Protein AF-Q5C1X6-F1 (afdb_monomer_lite)

Foldseek 3Di:
DFQVVQQVCQQVVCVVPDPDDGFLKGFADDQDPVVVVVCLVPDPDQKAFGQKKWAWPDDPDPTFIDIAGPSRDDPNDDPQDPPQNRPVVVVQDPDRMWTWMWGCDDPVRDIDIHTHHSRDDDHTDMDGDDDDDD

Organism: Schistosoma japonicum (NCBI:txid6182)

Structure (mmCIF, N/CA/C/O backbone):
data_AF-Q5C1X6-F1
#
_entry.id   AF-Q5C1X6-F1
#
loop_
_atom_site.group_PDB
_atom_site.id
_atom_site.type_symbol
_atom_site.label_atom_id
_atom_site.label_alt_id
_atom_site.label_comp_id
_atom_site.label_asym_id
_atom_site.label_entity_id
_atom_site.label_seq_id
_atom_site.pdbx_PDB_ins_code
_atom_site.Cartn_x
_atom_site.Cartn_y
_atom_site.Cartn_z
_atom_site.occupancy
_atom_site.B_iso_or_equiv
_atom_site.auth_seq_id
_atom_site.auth_comp_id
_atom_site.auth_asym_id
_atom_site.auth_atom_id
_atom_site.pdbx_PDB_model_num
ATOM 1 N N . MET A 1 1 ? 9.675 6.875 8.744 1.00 95.75 1 MET A N 1
ATOM 2 C CA . MET A 1 1 ? 10.053 5.465 8.969 1.00 95.75 1 MET A CA 1
ATOM 3 C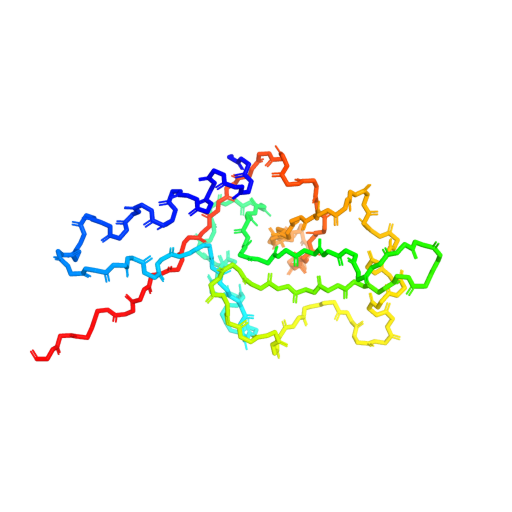 C . MET A 1 1 ? 10.077 4.755 7.625 1.00 95.75 1 MET A C 1
ATOM 5 O O . MET A 1 1 ? 9.207 5.056 6.805 1.00 95.75 1 MET A O 1
ATOM 9 N N . ASN A 1 2 ? 11.069 3.896 7.369 1.00 98.38 2 ASN A N 1
ATOM 10 C CA . ASN A 1 2 ? 11.045 3.055 6.168 1.00 98.38 2 ASN A CA 1
ATOM 11 C C . ASN A 1 2 ? 9.878 2.056 6.244 1.00 98.38 2 ASN A C 1
ATOM 13 O O . ASN A 1 2 ? 9.286 1.870 7.310 1.00 98.38 2 ASN A O 1
ATOM 17 N N . TRP A 1 3 ? 9.511 1.457 5.112 1.00 98.50 3 TRP A N 1
ATOM 18 C CA . TRP A 1 3 ? 8.315 0.616 5.040 1.00 98.50 3 TRP A CA 1
ATOM 19 C C . TRP A 1 3 ? 8.407 -0.610 5.964 1.00 98.50 3 TRP A C 1
ATOM 21 O O . TRP A 1 3 ? 7.436 -0.937 6.640 1.00 98.50 3 TRP A O 1
ATOM 31 N N . SER A 1 4 ? 9.575 -1.264 6.032 1.00 98.06 4 SER A N 1
ATOM 32 C CA . SER A 1 4 ? 9.759 -2.487 6.829 1.00 98.06 4 SER A CA 1
ATOM 33 C C . SER A 1 4 ? 9.653 -2.209 8.324 1.00 98.06 4 SER A C 1
ATOM 35 O O . SER A 1 4 ? 8.985 -2.944 9.045 1.00 98.06 4 SER A O 1
ATOM 37 N N . ASP A 1 5 ? 10.268 -1.121 8.784 1.00 98.00 5 ASP A N 1
ATOM 38 C CA . ASP A 1 5 ? 10.190 -0.697 10.179 1.00 98.00 5 ASP A CA 1
ATOM 39 C C . ASP A 1 5 ? 8.760 -0.271 10.543 1.00 98.00 5 ASP A C 1
ATOM 41 O O . ASP A 1 5 ? 8.278 -0.591 11.627 1.00 98.00 5 ASP A O 1
ATOM 45 N N . ALA A 1 6 ? 8.048 0.400 9.630 1.00 97.56 6 ALA A N 1
ATOM 46 C CA . ALA A 1 6 ? 6.652 0.791 9.834 1.00 97.56 6 ALA A CA 1
ATOM 47 C C . ALA A 1 6 ? 5.727 -0.428 9.985 1.00 97.56 6 ALA A C 1
ATOM 49 O O . ALA A 1 6 ? 4.879 -0.460 10.877 1.00 97.56 6 ALA A O 1
ATOM 50 N N . GLU A 1 7 ? 5.923 -1.448 9.151 1.00 96.62 7 GLU A N 1
ATOM 51 C CA . GLU A 1 7 ? 5.225 -2.729 9.256 1.00 96.62 7 GLU A CA 1
ATOM 52 C C . GLU A 1 7 ? 5.530 -3.431 10.586 1.00 96.62 7 GLU A C 1
ATOM 54 O O . GLU A 1 7 ? 4.597 -3.860 11.265 1.00 96.62 7 GLU A O 1
ATOM 59 N N . HIS A 1 8 ? 6.795 -3.476 11.016 1.00 94.00 8 HIS A N 1
ATOM 60 C CA . HIS A 1 8 ? 7.158 -4.040 12.320 1.00 94.00 8 HIS A CA 1
ATOM 61 C C . HIS A 1 8 ? 6.487 -3.308 13.483 1.00 94.00 8 HIS A C 1
ATOM 63 O O . HIS A 1 8 ? 5.954 -3.955 14.382 1.00 94.00 8 HIS A O 1
ATOM 69 N N . VAL A 1 9 ? 6.411 -1.974 13.441 1.00 93.50 9 VAL A N 1
ATOM 70 C CA . VAL A 1 9 ? 5.673 -1.212 14.460 1.00 93.50 9 VAL A CA 1
ATOM 71 C C . VAL A 1 9 ? 4.198 -1.615 14.496 1.00 93.50 9 VAL A C 1
ATOM 73 O O . VAL A 1 9 ? 3.634 -1.782 15.583 1.00 93.50 9 VAL A O 1
ATOM 76 N N . CYS A 1 10 ? 3.557 -1.800 13.340 1.00 93.50 10 CYS A N 1
ATOM 77 C CA . CYS A 1 10 ? 2.168 -2.251 13.298 1.00 93.50 10 CYS A CA 1
ATOM 78 C C . CYS A 1 10 ? 2.004 -3.665 13.867 1.00 93.50 10 CYS A C 1
ATOM 80 O O . CYS A 1 10 ? 1.090 -3.881 14.667 1.00 93.50 10 CYS A O 1
ATOM 82 N N . GLN A 1 11 ? 2.900 -4.591 13.525 1.00 90.62 11 GLN A N 1
ATOM 83 C CA . GLN A 1 11 ? 2.895 -5.970 14.026 1.00 90.62 11 GLN A CA 1
ATOM 84 C C . GLN A 1 11 ? 3.108 -6.035 15.543 1.00 90.62 11 GLN A C 1
ATOM 86 O O . GLN A 1 11 ? 2.429 -6.799 16.235 1.00 90.62 11 GLN A O 1
ATOM 91 N N . ASP A 1 12 ? 3.974 -5.181 16.088 1.00 86.25 12 ASP A N 1
ATOM 92 C CA . ASP A 1 12 ? 4.267 -5.137 17.521 1.00 86.25 12 ASP A CA 1
ATOM 93 C C . ASP A 1 12 ? 3.156 -4.465 18.342 1.00 86.25 12 ASP A C 1
ATOM 95 O O . ASP A 1 12 ? 2.943 -4.808 19.508 1.00 86.25 12 ASP A O 1
ATOM 99 N N . SER A 1 13 ? 2.398 -3.541 17.743 1.00 73.25 13 SER A N 1
ATOM 100 C CA . SER A 1 13 ? 1.386 -2.743 18.452 1.00 73.25 13 SER A CA 1
ATOM 101 C C . SER A 1 13 ? 0.259 -3.584 19.066 1.00 73.25 13 SER A C 1
ATOM 103 O O . SER A 1 13 ? -0.268 -3.232 20.125 1.00 73.25 13 SER A O 1
ATOM 105 N N . ALA A 1 14 ? -0.085 -4.731 18.473 1.00 62.00 14 ALA A N 1
ATOM 106 C CA . ALA A 1 14 ? -1.154 -5.588 18.994 1.00 62.00 14 ALA A CA 1
ATOM 107 C C . ALA A 1 14 ? -0.734 -6.475 20.188 1.00 62.00 14 ALA A C 1
ATOM 109 O O . ALA A 1 14 ? -1.608 -6.971 20.904 1.00 62.00 14 ALA A O 1
ATOM 110 N N . ASN A 1 15 ? 0.565 -6.564 20.506 1.00 57.56 15 ASN A N 1
ATOM 111 C CA . ASN A 1 15 ? 1.056 -7.257 21.707 1.00 57.56 15 ASN A CA 1
ATOM 112 C C . ASN A 1 15 ? 0.680 -6.534 23.016 1.00 57.56 15 ASN A C 1
ATOM 114 O O . ASN A 1 15 ? 0.739 -7.128 24.091 1.00 57.56 15 ASN A O 1
ATOM 118 N N . SER A 1 16 ? 0.275 -5.261 22.938 1.00 57.38 16 SER A N 1
ATOM 119 C CA . SER A 1 16 ? -0.138 -4.459 24.099 1.00 57.38 16 SER A CA 1
ATOM 120 C C . SER A 1 16 ? -1.621 -4.604 24.476 1.00 57.38 16 SER A C 1
ATOM 122 O O . SER A 1 16 ? -2.006 -4.202 25.573 1.00 57.38 16 SER A O 1
ATOM 124 N N . ILE A 1 17 ? -2.455 -5.183 23.598 1.00 58.06 17 ILE A N 1
ATOM 125 C CA . ILE A 1 17 ? -3.923 -5.194 23.751 1.00 58.06 17 ILE A CA 1
ATOM 126 C C . ILE A 1 17 ? -4.481 -6.614 23.936 1.00 58.06 17 ILE A C 1
ATOM 128 O O . ILE A 1 17 ? -5.482 -6.783 24.632 1.00 58.06 17 ILE A O 1
ATOM 132 N N . ILE A 1 18 ? -3.855 -7.647 23.357 1.00 57.41 18 ILE A N 1
ATOM 133 C CA . ILE A 1 18 ? -4.402 -9.013 23.361 1.00 57.41 18 ILE A CA 1
ATOM 134 C C . ILE A 1 18 ? -3.313 -10.001 23.790 1.00 57.41 18 ILE A C 1
ATOM 136 O O . ILE A 1 18 ? -2.358 -10.247 23.065 1.00 57.41 18 ILE A O 1
ATOM 140 N N . SER A 1 19 ? -3.467 -10.621 24.963 1.00 56.03 19 SER A N 1
ATOM 141 C CA . SER A 1 19 ? -2.572 -11.670 25.484 1.00 56.03 19 SER A CA 1
ATOM 142 C C . SER A 1 19 ? -2.743 -13.036 24.795 1.00 56.03 19 SER A C 1
ATOM 144 O O . SER A 1 19 ? -2.329 -14.063 25.331 1.00 56.03 19 SER A O 1
ATOM 146 N N . GLN A 1 20 ? -3.366 -13.069 23.614 1.00 51.69 20 GLN A N 1
ATOM 147 C CA . GLN A 1 20 ? -3.621 -14.278 22.838 1.00 51.69 20 GLN A CA 1
ATOM 148 C C . GLN A 1 20 ? -3.081 -14.091 21.417 1.00 51.69 20 GLN A C 1
ATOM 150 O O . GLN A 1 20 ? -3.642 -13.347 20.623 1.00 51.69 20 GLN A O 1
ATOM 155 N N . SER A 1 21 ? -1.954 -14.766 21.182 1.00 48.53 21 SER A N 1
ATOM 156 C CA . SER A 1 21 ? -1.418 -15.319 19.934 1.00 48.53 21 SER A CA 1
ATOM 157 C C . SER A 1 21 ? -1.651 -14.548 18.627 1.00 48.53 21 SER A C 1
ATOM 159 O O . SER A 1 21 ? -2.761 -14.498 18.107 1.00 48.53 21 SER A O 1
ATOM 161 N N . SER A 1 22 ? -0.536 -14.096 18.036 1.00 51.03 22 SER A N 1
ATOM 162 C CA . SER A 1 22 ? -0.401 -13.477 16.705 1.00 51.03 22 SER A CA 1
ATOM 163 C C . SER A 1 22 ? -1.233 -12.210 16.515 1.00 51.03 22 SER A C 1
ATOM 165 O O . SER A 1 22 ? -2.384 -12.234 16.087 1.00 51.03 22 SER A O 1
ATOM 167 N N . SER A 1 23 ? -0.611 -11.074 16.809 1.00 56.41 23 SER A N 1
ATOM 168 C CA . SER A 1 23 ? -1.048 -9.765 16.357 1.00 56.41 23 SER A CA 1
ATOM 169 C C . SER A 1 23 ? -1.191 -9.737 14.827 1.00 56.41 23 SER A C 1
ATOM 171 O O . SER A 1 23 ? -0.229 -9.486 14.115 1.00 56.41 23 SER A O 1
ATOM 173 N N . ASN A 1 24 ? -2.404 -9.933 14.301 1.00 76.19 24 ASN A N 1
ATOM 174 C CA . ASN A 1 24 ? -2.723 -9.724 12.874 1.00 76.19 24 ASN A CA 1
ATOM 175 C C . ASN A 1 24 ? -2.824 -8.221 12.529 1.00 76.19 24 ASN A C 1
ATOM 177 O O . ASN A 1 24 ? -3.708 -7.800 11.783 1.00 76.19 24 ASN A O 1
ATOM 181 N N . SER A 1 25 ? -1.997 -7.393 13.170 1.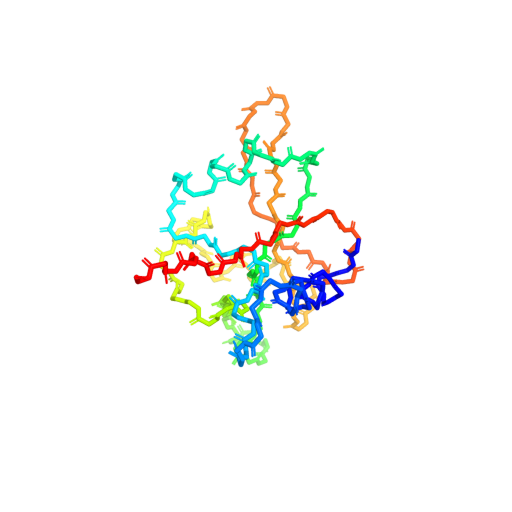00 90.00 25 SER A N 1
ATOM 182 C CA . SER A 1 25 ? -1.924 -5.960 12.915 1.00 90.00 25 SER A CA 1
ATOM 183 C C . SER A 1 25 ? -0.825 -5.714 11.898 1.00 90.00 25 SER A C 1
ATOM 185 O O . SER A 1 25 ? 0.298 -6.176 12.064 1.00 90.00 25 SER A O 1
ATOM 187 N N . HIS A 1 26 ? -1.163 -4.986 10.850 1.00 95.31 26 HIS A N 1
ATOM 188 C CA . HIS A 1 26 ? -0.303 -4.750 9.698 1.00 95.31 26 HIS A CA 1
ATOM 189 C C . HIS A 1 26 ? -0.430 -3.288 9.283 1.00 95.31 26 HIS A C 1
ATOM 191 O O . HIS A 1 26 ? -1.313 -2.570 9.763 1.00 95.31 26 HIS A O 1
ATOM 197 N N . LEU A 1 27 ? 0.426 -2.818 8.382 1.00 97.62 27 LEU A N 1
ATOM 198 C CA . LEU A 1 27 ? 0.104 -1.612 7.627 1.00 97.62 27 LEU A CA 1
ATOM 199 C C . LEU A 1 27 ? -1.251 -1.779 6.927 1.00 97.62 27 LEU A C 1
ATOM 201 O O . LEU A 1 27 ? -1.599 -2.871 6.481 1.00 97.62 27 LEU A O 1
ATOM 205 N N . ALA A 1 28 ? -2.013 -0.690 6.834 1.00 97.56 28 ALA A N 1
ATOM 206 C CA . ALA A 1 28 ? -3.379 -0.741 6.327 1.00 97.56 28 ALA A CA 1
ATOM 207 C C . ALA A 1 28 ? -3.453 -1.326 4.909 1.00 97.56 28 ALA A C 1
ATOM 209 O O . ALA A 1 28 ? -2.718 -0.890 4.012 1.00 97.56 28 ALA A O 1
ATOM 210 N N . SER A 1 29 ? -4.359 -2.282 4.719 1.00 97.25 29 SER A N 1
ATOM 211 C CA . SER A 1 29 ? -4.788 -2.751 3.407 1.00 97.25 29 SER A CA 1
ATOM 212 C C . SER A 1 29 ? -5.945 -1.887 2.892 1.00 97.25 29 SER A C 1
ATOM 214 O O . SER A 1 29 ? -6.519 -1.082 3.625 1.00 97.25 29 SER A O 1
ATOM 216 N N . VAL A 1 30 ? -6.216 -1.937 1.585 1.00 97.00 30 VAL A N 1
ATOM 217 C CA . VAL A 1 30 ? -7.290 -1.148 0.965 1.00 97.00 30 VAL A CA 1
ATOM 218 C C . VAL A 1 30 ? -8.062 -2.012 -0.020 1.00 97.00 30 VAL A C 1
ATOM 220 O O . VAL A 1 30 ? -7.525 -2.446 -1.037 1.00 97.00 30 VAL A O 1
ATOM 223 N N . HIS A 1 31 ? -9.350 -2.186 0.252 1.00 96.00 31 HIS A N 1
ATOM 224 C CA . HIS A 1 31 ? -10.281 -3.043 -0.483 1.00 96.00 31 HIS A CA 1
ATOM 225 C C . HIS A 1 31 ? -11.486 -2.285 -1.045 1.00 96.00 31 HIS A C 1
ATOM 227 O O . HIS A 1 31 ? -12.363 -2.875 -1.678 1.00 96.00 31 HIS A O 1
ATOM 233 N N . SER A 1 32 ? -11.563 -0.972 -0.817 1.00 95.81 32 SER A N 1
ATOM 234 C CA . SER A 1 32 ? -12.623 -0.119 -1.350 1.00 95.81 32 SER A CA 1
ATOM 235 C C . SER A 1 32 ? -12.194 1.345 -1.436 1.00 95.81 32 SER A C 1
ATOM 237 O O . SER A 1 32 ? -11.265 1.788 -0.758 1.00 95.81 32 SER A O 1
ATOM 239 N N . SER A 1 33 ? -12.912 2.136 -2.236 1.00 93.94 33 SER A N 1
ATOM 240 C CA . SER A 1 33 ? -12.685 3.583 -2.293 1.00 93.94 33 SER A CA 1
ATOM 241 C C . SER A 1 33 ? -13.067 4.279 -0.985 1.00 93.94 33 SER A C 1
ATOM 243 O O . SER A 1 33 ? -12.454 5.281 -0.628 1.00 93.94 33 SER A O 1
ATOM 245 N N . GLN A 1 34 ? -14.045 3.744 -0.248 1.00 95.75 34 GLN A N 1
ATOM 246 C CA . GLN A 1 34 ? -14.467 4.258 1.055 1.00 95.75 34 GLN A CA 1
ATOM 247 C C . GLN A 1 34 ? -13.370 4.083 2.106 1.00 95.75 34 GLN A C 1
ATOM 249 O O . GLN A 1 34 ? -13.110 5.004 2.875 1.00 95.75 34 GLN A O 1
ATOM 254 N N . GLU A 1 35 ? -12.707 2.929 2.111 1.00 96.12 35 GLU A N 1
ATOM 255 C CA . GLU A 1 35 ? -11.563 2.663 2.982 1.00 96.12 35 GLU A CA 1
ATOM 256 C C . GLU A 1 35 ? -10.384 3.575 2.649 1.00 96.12 35 GLU A C 1
ATOM 258 O O . GLU A 1 35 ? -9.846 4.229 3.540 1.00 96.12 35 GLU A O 1
ATOM 263 N N . LEU A 1 36 ? -10.050 3.724 1.362 1.00 95.44 36 LEU A N 1
ATOM 264 C CA . LEU A 1 36 ? -9.011 4.662 0.939 1.00 95.44 36 LEU A CA 1
ATOM 265 C C . LEU A 1 36 ? -9.316 6.093 1.400 1.00 95.44 36 LEU A C 1
ATOM 267 O O . LEU A 1 36 ? -8.448 6.770 1.949 1.00 95.44 36 LEU A O 1
ATOM 271 N N . GLN A 1 37 ? -10.556 6.547 1.205 1.00 94.44 37 GLN A N 1
ATOM 272 C CA . GLN A 1 37 ? -10.976 7.880 1.625 1.00 94.44 37 GLN A CA 1
ATOM 273 C C . GLN A 1 37 ? -10.922 8.039 3.147 1.00 94.44 37 GLN A C 1
ATOM 275 O O . GLN A 1 37 ? -10.535 9.099 3.635 1.00 94.44 37 GLN A O 1
ATOM 280 N N . PHE A 1 38 ? -11.284 7.001 3.903 1.00 95.56 38 PHE A N 1
ATOM 281 C CA . PHE A 1 38 ? -11.150 6.998 5.355 1.00 95.56 38 PHE A CA 1
ATOM 282 C C . PHE A 1 38 ? -9.688 7.184 5.774 1.00 95.56 38 PHE A C 1
ATOM 284 O O . PHE A 1 38 ? -9.413 8.095 6.551 1.00 95.56 38 PHE A O 1
ATOM 291 N N . LEU A 1 39 ? -8.755 6.411 5.202 1.00 96.00 39 LEU A N 1
ATOM 292 C CA . LEU A 1 39 ? -7.317 6.546 5.472 1.00 96.00 39 LEU A CA 1
ATOM 293 C C . LEU A 1 39 ? -6.796 7.954 5.148 1.00 96.00 39 LEU A C 1
ATOM 295 O O . LEU A 1 39 ? -6.070 8.542 5.945 1.00 96.00 39 LEU A O 1
ATOM 299 N N . ILE A 1 40 ? -7.203 8.520 4.007 1.00 94.19 40 ILE A N 1
ATOM 300 C CA . ILE A 1 40 ? -6.848 9.892 3.612 1.00 94.19 40 ILE A CA 1
ATOM 301 C C . ILE A 1 40 ? -7.348 10.907 4.646 1.00 94.19 40 ILE A C 1
ATOM 303 O O . ILE A 1 40 ? -6.596 11.794 5.040 1.00 94.19 40 ILE A O 1
ATOM 307 N N . ASN A 1 41 ? -8.593 10.768 5.104 1.00 92.94 41 ASN A N 1
ATOM 308 C CA . ASN A 1 41 ? -9.219 11.709 6.032 1.00 92.94 41 ASN A CA 1
ATOM 309 C C . ASN A 1 41 ? -8.606 11.673 7.440 1.00 92.94 41 ASN A C 1
ATOM 311 O O . ASN A 1 41 ? -8.626 12.691 8.128 1.00 92.94 41 ASN A O 1
ATOM 315 N N . ILE A 1 42 ? -8.103 10.517 7.886 1.00 93.62 42 ILE A N 1
ATOM 316 C CA . ILE A 1 42 ? -7.447 10.386 9.198 1.00 93.62 42 ILE A CA 1
ATOM 317 C C . ILE A 1 42 ? -5.939 10.654 9.141 1.00 93.62 42 ILE A C 1
ATOM 319 O O . ILE A 1 42 ? -5.300 10.772 10.187 1.00 93.62 42 ILE A O 1
ATOM 323 N N . SER A 1 43 ? -5.355 10.719 7.941 1.00 92.25 43 SER A N 1
ATOM 324 C CA . SER A 1 43 ? -3.925 10.951 7.784 1.00 92.25 43 SER A CA 1
ATOM 325 C C . SER A 1 43 ? -3.543 12.349 8.264 1.00 92.25 43 SER A C 1
ATOM 327 O O . SER A 1 43 ? -4.130 13.354 7.869 1.00 92.25 43 SER A O 1
ATOM 329 N N . LEU A 1 44 ? -2.484 12.414 9.069 1.00 88.94 44 LEU A N 1
ATOM 330 C CA . LEU A 1 44 ? -1.858 13.668 9.500 1.00 88.94 44 LEU A CA 1
ATOM 331 C C . LEU A 1 44 ? -0.746 14.132 8.544 1.00 88.94 44 LEU A C 1
ATOM 333 O O . LEU A 1 44 ? -0.176 15.204 8.734 1.00 88.94 44 LEU A O 1
ATOM 337 N N . SER A 1 45 ? -0.418 13.320 7.537 1.00 91.38 45 SER A N 1
ATOM 338 C CA . SER A 1 45 ? 0.636 13.577 6.553 1.00 91.38 45 SER A CA 1
ATOM 339 C C . SER A 1 45 ? 0.069 13.588 5.136 1.00 91.38 45 SER A C 1
ATOM 341 O O . SER A 1 45 ? -0.876 12.862 4.819 1.00 91.38 45 SER A O 1
ATOM 343 N N . SER A 1 46 ? 0.695 14.370 4.257 1.00 90.81 46 SER A N 1
ATOM 344 C CA . SER A 1 46 ? 0.394 14.360 2.823 1.00 90.81 46 SER A CA 1
ATOM 345 C C . SER A 1 46 ? 0.877 13.091 2.119 1.00 90.81 46 SER A C 1
ATOM 347 O O . SER A 1 46 ? 0.436 12.805 1.009 1.00 90.81 46 SER A O 1
ATOM 349 N N . SER A 1 47 ? 1.765 12.315 2.751 1.00 94.62 47 SER A N 1
ATOM 350 C CA . SER A 1 47 ? 2.237 11.030 2.239 1.00 94.62 47 SER A CA 1
ATOM 351 C C . SER A 1 47 ? 2.433 10.014 3.360 1.00 94.62 47 SER A C 1
ATOM 353 O O . SER A 1 47 ? 3.097 10.300 4.363 1.00 94.62 47 SER A O 1
ATOM 355 N N . PHE A 1 48 ? 1.868 8.820 3.184 1.00 97.69 48 PHE A N 1
ATOM 356 C CA . PHE A 1 48 ? 1.972 7.740 4.161 1.00 97.69 48 PHE A CA 1
ATOM 357 C C . PHE A 1 48 ? 2.032 6.354 3.513 1.00 97.69 48 PHE A C 1
ATOM 359 O O . PHE A 1 48 ? 1.489 6.136 2.429 1.00 97.69 48 PHE A O 1
ATOM 366 N N . TRP A 1 49 ? 2.701 5.417 4.184 1.00 98.50 49 TRP A N 1
ATOM 367 C CA . TRP A 1 49 ? 2.754 4.013 3.790 1.00 98.50 49 TRP A CA 1
ATOM 368 C C . TRP A 1 49 ? 1.425 3.298 4.022 1.00 98.50 49 TRP A C 1
ATOM 370 O O . TRP A 1 49 ? 0.766 3.501 5.044 1.00 98.50 49 TRP A O 1
ATOM 380 N N . ILE A 1 50 ? 1.096 2.418 3.079 1.00 98.19 50 ILE A N 1
ATOM 381 C CA . ILE A 1 50 ? 0.083 1.364 3.200 1.00 98.19 50 ILE A CA 1
ATOM 382 C C . ILE A 1 50 ? 0.769 0.003 3.029 1.00 98.19 50 ILE A C 1
ATOM 384 O O . ILE A 1 50 ? 1.921 -0.065 2.594 1.00 98.19 50 ILE A O 1
ATOM 388 N N . GLY A 1 51 ? 0.076 -1.089 3.346 1.00 97.94 51 GLY A N 1
ATOM 389 C CA . GLY A 1 51 ? 0.658 -2.436 3.368 1.00 97.94 51 GLY A CA 1
ATOM 390 C C . GLY A 1 51 ? 0.982 -3.040 2.000 1.00 97.94 51 GLY A C 1
ATOM 391 O O . GLY A 1 51 ? 1.308 -4.220 1.925 1.00 97.94 51 GLY A O 1
ATOM 392 N N . LEU A 1 52 ? 0.870 -2.282 0.906 1.00 97.38 52 LEU A N 1
ATOM 393 C CA . LEU A 1 52 ? 1.046 -2.800 -0.448 1.00 97.38 52 LEU A CA 1
ATOM 394 C C . LEU A 1 52 ? 2.511 -2.750 -0.885 1.00 97.38 52 LEU A C 1
ATOM 396 O O . LEU A 1 52 ? 3.153 -1.695 -0.857 1.00 97.38 52 LEU A O 1
ATOM 400 N N . LYS A 1 53 ? 2.998 -3.885 -1.384 1.00 95.44 53 LYS A N 1
ATOM 401 C CA . LYS A 1 53 ? 4.293 -4.020 -2.055 1.00 95.44 53 LYS A CA 1
ATOM 402 C C . LYS A 1 53 ? 4.129 -4.380 -3.526 1.00 95.44 53 LYS A C 1
ATOM 404 O O . LYS A 1 53 ? 3.145 -5.009 -3.917 1.00 95.44 53 LYS A O 1
ATOM 409 N N . ALA A 1 54 ? 5.126 -4.004 -4.321 1.00 92.06 54 ALA A N 1
ATOM 410 C CA . ALA A 1 54 ? 5.248 -4.320 -5.736 1.00 92.06 54 ALA A CA 1
ATOM 411 C C . ALA A 1 54 ? 6.555 -5.079 -6.015 1.00 92.06 54 ALA A C 1
ATOM 413 O O . ALA A 1 54 ? 7.634 -4.610 -5.647 1.00 92.06 54 ALA A O 1
ATOM 414 N N . PHE A 1 55 ? 6.461 -6.214 -6.710 1.00 88.50 55 PHE A N 1
ATOM 415 C CA . PHE A 1 55 ? 7.583 -7.109 -7.016 1.00 88.50 55 PHE A CA 1
ATOM 416 C C . PHE A 1 55 ? 7.626 -7.466 -8.501 1.00 88.50 55 PHE A C 1
ATOM 418 O O . PHE A 1 55 ? 6.584 -7.540 -9.153 1.00 88.50 55 PHE A O 1
ATOM 425 N N . TYR A 1 56 ? 8.811 -7.774 -9.029 1.00 83.75 56 TYR A N 1
ATOM 426 C CA . TYR A 1 56 ? 8.916 -8.377 -10.357 1.00 83.75 56 TYR A CA 1
ATOM 427 C C . TYR A 1 56 ? 8.575 -9.870 -10.308 1.00 83.75 56 TYR A C 1
ATOM 429 O O . TYR A 1 56 ? 9.111 -10.615 -9.492 1.00 83.75 56 TYR A O 1
ATOM 437 N N . SER A 1 57 ? 7.763 -10.336 -11.256 1.00 76.44 57 SER A N 1
ATOM 438 C CA . SER A 1 57 ? 7.473 -11.765 -11.448 1.00 76.44 57 SER A CA 1
ATOM 439 C C . SER A 1 57 ? 8.629 -12.554 -12.097 1.00 76.44 57 SER A C 1
ATOM 441 O O . SER A 1 57 ? 8.493 -13.758 -12.312 1.00 76.44 57 SER A O 1
ATOM 443 N N . GLY A 1 58 ? 9.742 -11.909 -12.469 1.00 70.56 58 GLY A N 1
ATOM 444 C CA . GLY A 1 58 ? 10.856 -12.542 -13.185 1.00 70.56 58 GLY A CA 1
ATOM 445 C C . GLY A 1 58 ? 11.921 -11.549 -13.663 1.00 70.56 58 GLY A C 1
ATOM 446 O O . GLY A 1 58 ? 11.992 -10.421 -13.181 1.00 70.56 58 GLY A O 1
ATOM 447 N N . THR A 1 59 ? 12.753 -11.953 -14.628 1.00 65.69 59 THR A N 1
ATOM 448 C CA . THR A 1 59 ? 13.782 -11.098 -15.245 1.00 65.69 59 THR A CA 1
ATOM 449 C C . THR A 1 59 ? 13.216 -10.307 -16.436 1.00 65.69 59 THR A C 1
ATOM 451 O O . THR A 1 59 ? 12.405 -10.817 -17.212 1.00 65.69 59 THR A O 1
ATOM 454 N N . LYS A 1 60 ? 13.623 -9.036 -16.593 1.00 59.91 60 LYS A N 1
ATOM 455 C CA . LYS A 1 60 ? 13.216 -8.189 -17.735 1.00 59.91 60 LYS A CA 1
ATOM 456 C C . LYS A 1 60 ? 13.624 -8.838 -19.075 1.00 59.91 60 LYS A C 1
ATOM 458 O O . LYS A 1 60 ? 14.680 -9.469 -19.123 1.00 59.91 60 LYS A O 1
ATOM 463 N N . PRO A 1 61 ? 12.857 -8.658 -20.173 1.00 60.19 61 PRO A N 1
ATOM 464 C CA . PRO A 1 61 ? 11.663 -7.812 -20.325 1.00 60.19 61 PRO A CA 1
ATOM 465 C C . PRO A 1 61 ? 10.326 -8.535 -20.075 1.00 60.19 61 PRO A C 1
ATOM 467 O O . PRO A 1 61 ? 9.288 -7.886 -20.070 1.00 60.19 61 PRO A O 1
ATOM 470 N N . SER A 1 62 ? 10.337 -9.854 -19.855 1.00 62.50 62 SER A N 1
ATOM 471 C CA . SER A 1 62 ? 9.127 -10.682 -19.683 1.00 62.50 62 SER A CA 1
ATOM 472 C C . SER A 1 62 ? 8.508 -10.602 -18.281 1.00 62.50 62 SER A C 1
ATO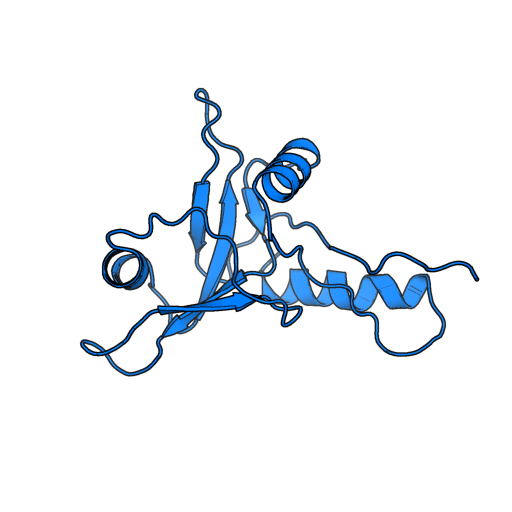M 474 O O . SER A 1 62 ? 7.585 -11.346 -17.959 1.00 62.50 62 SER A O 1
ATOM 476 N N . SER A 1 63 ? 9.050 -9.742 -17.422 1.00 71.25 63 SER A N 1
ATOM 477 C CA . SER A 1 63 ? 8.577 -9.516 -16.063 1.00 71.25 63 SER A CA 1
ATOM 478 C C . SER A 1 63 ? 7.221 -8.813 -16.066 1.00 71.25 63 SER A C 1
ATOM 480 O O . SER A 1 63 ? 7.058 -7.817 -16.761 1.00 71.25 63 SER A O 1
ATOM 482 N N . SER A 1 64 ? 6.292 -9.271 -15.233 1.00 78.50 64 SER A N 1
ATOM 483 C CA . SER A 1 64 ? 5.111 -8.513 -14.805 1.00 78.50 64 SER A CA 1
ATOM 484 C C . SER A 1 64 ? 5.320 -7.956 -13.393 1.00 78.50 64 SER A C 1
ATOM 486 O O . SER A 1 64 ? 6.236 -8.387 -12.685 1.00 78.50 64 SER A O 1
ATOM 488 N N . VAL A 1 65 ? 4.482 -7.000 -12.986 1.00 84.75 65 VAL A N 1
ATOM 489 C CA . VAL A 1 65 ? 4.436 -6.524 -11.596 1.00 84.75 65 VAL A CA 1
ATOM 490 C C . VAL A 1 65 ? 3.412 -7.333 -10.814 1.00 84.75 65 VAL A C 1
ATOM 492 O O . VAL A 1 65 ? 2.252 -7.427 -11.212 1.00 84.75 65 VAL A O 1
ATOM 495 N N . ILE A 1 66 ? 3.842 -7.886 -9.686 1.00 87.31 66 ILE A N 1
ATOM 496 C CA . ILE A 1 66 ? 2.982 -8.521 -8.690 1.00 87.31 66 ILE A CA 1
ATOM 497 C C . ILE A 1 66 ? 2.738 -7.507 -7.579 1.00 87.31 66 ILE A C 1
ATOM 499 O O . ILE A 1 66 ? 3.689 -6.940 -7.045 1.00 87.31 66 ILE A O 1
ATOM 503 N N . LEU A 1 67 ? 1.470 -7.299 -7.230 1.00 90.81 67 LEU A N 1
ATOM 504 C CA . LEU A 1 67 ? 1.052 -6.477 -6.099 1.00 90.81 67 LEU A CA 1
ATOM 505 C C . LEU A 1 67 ? 0.543 -7.391 -4.983 1.00 90.81 67 LEU A C 1
ATOM 507 O O . LEU A 1 67 ? -0.307 -8.244 -5.243 1.00 90.81 67 LEU A O 1
ATOM 511 N N . ALA A 1 68 ? 1.056 -7.223 -3.766 1.00 93.75 68 ALA A N 1
ATOM 512 C CA . ALA A 1 68 ? 0.639 -8.022 -2.616 1.00 93.75 68 ALA A CA 1
ATOM 513 C C . ALA A 1 68 ? 0.604 -7.191 -1.331 1.00 93.75 68 ALA A C 1
ATOM 515 O O . ALA A 1 68 ? 1.512 -6.395 -1.072 1.00 93.75 68 ALA A O 1
ATOM 516 N N . TRP A 1 69 ? -0.448 -7.392 -0.541 1.00 97.00 69 TRP A N 1
ATOM 517 C CA . TRP A 1 69 ? -0.595 -6.801 0.784 1.00 97.00 69 TRP A CA 1
ATOM 518 C C . TRP A 1 69 ? 0.213 -7.575 1.831 1.00 97.00 69 TRP A C 1
ATOM 520 O O . TRP A 1 69 ? 0.323 -8.800 1.755 1.00 97.00 69 TRP A O 1
ATOM 530 N N . SER A 1 70 ? 0.756 -6.866 2.822 1.00 96.06 70 SER A N 1
ATOM 531 C CA . SER A 1 70 ? 1.524 -7.453 3.927 1.00 96.06 70 SER A CA 1
ATOM 532 C C . SER A 1 70 ? 0.686 -8.320 4.867 1.00 96.06 70 SER A C 1
ATOM 534 O O . SER A 1 70 ? 1.209 -9.276 5.432 1.00 96.06 70 SER A O 1
ATOM 536 N N . ASP A 1 71 ? -0.615 -8.046 4.962 1.00 94.44 71 ASP A N 1
ATOM 537 C CA . ASP A 1 71 ? -1.594 -8.819 5.735 1.00 94.44 71 ASP A CA 1
ATOM 538 C C . ASP A 1 71 ? -2.134 -10.060 4.993 1.00 94.44 71 ASP A C 1
ATOM 540 O O . ASP A 1 71 ? -3.054 -10.724 5.470 1.00 94.44 71 ASP A O 1
ATOM 544 N N . ALA A 1 72 ? -1.586 -10.367 3.810 1.00 94.06 72 ALA A N 1
ATOM 545 C CA . ALA A 1 72 ? -2.015 -11.451 2.923 1.00 94.06 72 ALA A CA 1
ATOM 546 C C . ALA A 1 72 ? -3.483 -11.371 2.449 1.00 94.06 72 ALA A C 1
ATOM 548 O O . ALA A 1 72 ? -4.031 -12.358 1.943 1.00 94.06 72 ALA A O 1
ATOM 549 N N . SER A 1 73 ? -4.123 -10.205 2.565 1.00 94.25 73 SER A N 1
ATOM 550 C CA . SER A 1 73 ? -5.455 -9.963 2.018 1.00 94.25 73 SER A CA 1
ATOM 551 C C . SER A 1 73 ? -5.459 -9.978 0.482 1.00 94.25 73 SER A C 1
ATOM 553 O O . SER A 1 73 ? -4.440 -9.822 -0.200 1.00 94.25 73 SER A O 1
ATOM 555 N N . VAL A 1 74 ? -6.640 -10.195 -0.098 1.00 94.06 74 VAL A N 1
ATOM 556 C CA . VAL A 1 74 ? -6.801 -10.288 -1.554 1.00 94.06 74 VAL A CA 1
ATOM 557 C C . VAL A 1 74 ? -6.603 -8.932 -2.238 1.00 94.06 74 VAL A C 1
ATOM 559 O O . VAL A 1 74 ? -7.146 -7.913 -1.814 1.00 94.06 74 VAL A O 1
ATOM 562 N N . MET A 1 75 ? -5.892 -8.926 -3.368 1.00 91.56 75 MET A N 1
ATOM 563 C CA . MET A 1 75 ? -5.719 -7.732 -4.201 1.00 91.56 75 MET A CA 1
ATOM 564 C C . MET A 1 75 ? -6.949 -7.504 -5.098 1.00 91.56 75 MET A C 1
ATOM 566 O O . MET A 1 75 ? -6.944 -7.832 -6.283 1.00 91.56 75 MET A O 1
ATOM 570 N N . ASN A 1 76 ? -8.034 -6.980 -4.521 1.00 92.81 76 ASN A N 1
ATOM 571 C CA . ASN A 1 76 ? -9.324 -6.750 -5.195 1.00 92.81 76 ASN A CA 1
ATOM 572 C C . ASN A 1 76 ? -9.638 -5.266 -5.469 1.00 92.81 76 ASN A C 1
ATOM 574 O O . ASN A 1 76 ? -10.685 -4.954 -6.039 1.00 92.81 76 ASN A O 1
ATOM 578 N N . PHE A 1 77 ? -8.742 -4.361 -5.080 1.00 92.00 77 PHE A N 1
ATOM 579 C CA . PHE A 1 77 ? -8.882 -2.924 -5.272 1.00 92.00 77 PHE A CA 1
ATOM 580 C C . PHE A 1 77 ? -7.530 -2.303 -5.634 1.00 92.00 77 PHE A C 1
ATOM 582 O O . PHE A 1 77 ? -6.500 -2.629 -5.051 1.00 92.00 77 PHE A O 1
ATOM 589 N N . SER A 1 78 ? -7.526 -1.397 -6.610 1.00 86.50 78 SER A N 1
ATOM 590 C CA . SER A 1 78 ? -6.350 -0.614 -6.985 1.00 86.50 78 SER A CA 1
ATOM 591 C C . SER A 1 78 ? -6.774 0.692 -7.640 1.00 86.50 78 SER A C 1
ATOM 593 O O . SER A 1 78 ? -7.765 0.727 -8.368 1.00 86.50 78 SER A O 1
ATOM 595 N N . VAL A 1 79 ? -5.994 1.751 -7.420 1.00 87.19 79 VAL A N 1
ATOM 596 C CA . VAL A 1 79 ? -6.156 3.032 -8.129 1.00 87.19 79 VAL A CA 1
ATOM 597 C C . VAL A 1 79 ? -5.332 3.095 -9.419 1.00 87.19 79 VAL A C 1
ATOM 599 O O . VAL A 1 79 ? -5.488 4.030 -10.202 1.00 87.19 79 VAL A O 1
ATOM 602 N N . PHE A 1 80 ? -4.450 2.118 -9.658 1.00 82.69 80 PHE A N 1
ATOM 603 C CA . PHE A 1 80 ? -3.733 2.011 -10.924 1.00 82.69 80 PHE A CA 1
ATOM 604 C C . PHE A 1 80 ? -4.725 1.598 -12.022 1.00 82.69 80 PHE A C 1
ATOM 606 O O . PHE A 1 80 ? -5.444 0.610 -11.881 1.00 82.69 80 PHE A O 1
ATOM 613 N N . SER A 1 81 ? -4.800 2.364 -13.113 1.00 65.06 81 SER A N 1
ATOM 614 C CA . SER A 1 81 ? -5.796 2.146 -14.170 1.00 65.06 81 SER A CA 1
ATOM 615 C C . SER A 1 81 ? -5.597 0.804 -14.879 1.00 65.06 81 SER A C 1
ATOM 617 O O . SER A 1 81 ? -4.520 0.557 -15.420 1.00 65.06 81 SER A O 1
ATOM 619 N N . SER A 1 82 ? -6.654 -0.007 -14.971 1.00 60.38 82 SER A N 1
ATOM 620 C CA . SER A 1 82 ? -6.656 -1.365 -15.548 1.00 60.38 82 SER A CA 1
ATOM 621 C C . SER A 1 82 ? -6.163 -1.481 -16.997 1.00 60.38 82 SER A C 1
ATOM 623 O O . SER A 1 82 ? -5.783 -2.573 -17.408 1.00 60.38 82 SER A O 1
ATOM 625 N N . ALA A 1 83 ? -6.158 -0.390 -17.768 1.00 48.53 83 ALA A N 1
ATOM 626 C CA . ALA A 1 83 ? -5.853 -0.414 -19.198 1.00 48.53 83 ALA A CA 1
ATOM 627 C C . ALA A 1 83 ? -4.362 -0.630 -19.534 1.00 48.53 83 ALA A C 1
ATOM 629 O O . ALA A 1 83 ? -4.077 -1.090 -20.631 1.00 48.53 83 ALA A O 1
ATOM 630 N N . ASP A 1 84 ? -3.435 -0.356 -18.607 1.00 49.66 84 ASP A N 1
ATOM 631 C CA . ASP A 1 84 ? -1.981 -0.427 -18.862 1.00 49.66 84 ASP A CA 1
ATOM 632 C C . ASP A 1 84 ? -1.148 -0.758 -17.601 1.00 49.66 84 ASP A C 1
ATOM 634 O O . ASP A 1 84 ? 0.060 -0.513 -17.552 1.00 49.66 84 ASP A O 1
ATOM 638 N N . THR A 1 85 ? -1.765 -1.327 -16.552 1.00 60.72 85 THR A N 1
ATOM 639 C CA . THR A 1 85 ? -1.121 -1.494 -15.231 1.00 60.72 85 THR A CA 1
ATOM 640 C C . THR A 1 85 ? 0.231 -2.190 -15.295 1.00 60.72 85 THR A C 1
ATOM 642 O O . THR A 1 85 ? 1.158 -1.726 -14.644 1.00 60.72 85 THR A O 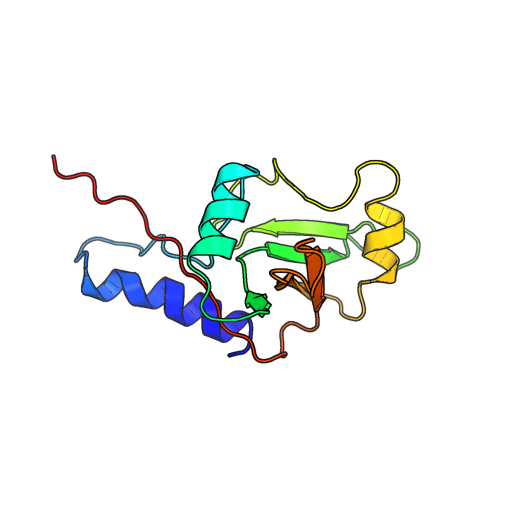1
ATOM 645 N N . SER A 1 86 ? 0.390 -3.259 -16.081 1.00 63.50 86 SER A N 1
ATOM 646 C CA . SER A 1 86 ? 1.672 -3.968 -16.136 1.00 63.50 86 SER A CA 1
ATOM 647 C C . SER A 1 86 ? 2.767 -3.088 -16.736 1.00 63.50 86 SER A C 1
ATOM 649 O O . SER A 1 86 ? 3.799 -2.902 -16.107 1.00 63.50 86 SER A O 1
ATOM 651 N N . THR A 1 87 ? 2.556 -2.498 -17.914 1.00 68.19 87 THR A N 1
ATOM 652 C CA . THR A 1 87 ? 3.584 -1.686 -18.586 1.00 68.19 87 THR A CA 1
ATOM 653 C C . THR A 1 87 ? 3.898 -0.415 -17.801 1.00 68.19 87 THR A C 1
ATOM 655 O O . THR A 1 87 ? 5.064 -0.076 -17.607 1.00 68.19 87 THR A O 1
ATOM 658 N N . THR A 1 88 ? 2.871 0.275 -17.296 1.00 72.88 88 THR A N 1
ATOM 659 C CA . THR A 1 88 ? 3.052 1.499 -16.512 1.00 72.88 88 THR A CA 1
ATOM 660 C C . THR A 1 88 ? 3.727 1.215 -15.174 1.00 72.88 88 THR A C 1
ATOM 662 O O . THR A 1 88 ? 4.683 1.907 -14.839 1.00 72.88 88 THR A O 1
ATOM 665 N N . LEU A 1 89 ? 3.308 0.186 -14.427 1.00 79.56 89 LEU A N 1
ATOM 666 C CA . LEU A 1 89 ? 3.951 -0.154 -13.154 1.00 79.56 89 LEU A CA 1
ATOM 667 C C . LEU A 1 89 ? 5.380 -0.659 -13.357 1.00 79.56 89 LEU A C 1
ATOM 669 O O . LEU A 1 89 ? 6.254 -0.273 -12.589 1.00 79.56 89 LEU A O 1
ATOM 673 N N . LEU A 1 90 ? 5.653 -1.446 -14.405 1.00 80.31 90 LEU A N 1
ATOM 674 C CA . LEU A 1 90 ? 7.014 -1.899 -14.726 1.00 80.31 90 LEU A CA 1
ATOM 675 C C . LEU A 1 90 ? 7.983 -0.730 -14.938 1.00 80.31 90 LEU A C 1
ATOM 677 O O . LEU A 1 90 ? 9.148 -0.834 -14.556 1.00 80.31 90 LEU A O 1
ATOM 681 N N . ASN A 1 91 ? 7.512 0.371 -15.529 1.00 81.81 91 ASN A N 1
ATOM 682 C CA . ASN A 1 91 ? 8.318 1.575 -15.737 1.00 81.81 91 ASN A CA 1
ATOM 683 C C . ASN A 1 91 ? 8.556 2.367 -14.443 1.00 81.81 91 ASN A C 1
ATOM 685 O O . ASN A 1 91 ? 9.537 3.098 -14.361 1.00 81.81 91 ASN A O 1
ATOM 689 N N . LEU A 1 92 ? 7.677 2.222 -13.447 1.00 84.00 92 LEU A N 1
ATOM 690 C CA . LEU A 1 92 ? 7.799 2.865 -12.134 1.00 84.00 92 LEU A CA 1
ATOM 691 C C . LEU A 1 92 ? 8.643 2.048 -11.144 1.00 84.00 92 LEU A C 1
ATOM 693 O O . LEU A 1 92 ? 9.017 2.554 -10.090 1.00 84.00 92 LEU A O 1
ATOM 697 N N . MET A 1 93 ? 8.927 0.778 -11.445 1.00 85.25 93 MET A N 1
ATOM 698 C CA . MET A 1 93 ? 9.745 -0.074 -10.589 1.00 85.25 93 MET A CA 1
ATOM 699 C C . MET A 1 93 ? 11.239 0.214 -10.776 1.00 85.25 93 MET A C 1
ATOM 701 O O . MET A 1 93 ? 11.862 -0.238 -11.740 1.00 85.25 93 MET A O 1
ATOM 705 N N . GLU A 1 94 ? 11.841 0.889 -9.802 1.00 84.94 94 GLU A N 1
ATOM 706 C CA . GLU A 1 94 ? 13.287 1.154 -9.777 1.00 84.94 94 GLU A CA 1
ATOM 707 C C . GLU A 1 94 ? 14.078 0.024 -9.098 1.00 84.94 94 GLU A C 1
ATOM 709 O O . GLU A 1 94 ? 15.226 -0.238 -9.453 1.00 84.94 94 GLU A O 1
ATOM 714 N N . ASN A 1 95 ? 13.442 -0.692 -8.167 1.00 87.38 95 ASN A N 1
ATOM 715 C CA . ASN A 1 95 ? 14.057 -1.752 -7.362 1.00 87.38 95 ASN A CA 1
ATOM 716 C C . ASN A 1 95 ? 13.370 -3.115 -7.579 1.00 87.38 95 ASN A C 1
ATOM 718 O O . ASN A 1 95 ? 12.247 -3.145 -8.089 1.00 87.38 95 ASN A O 1
ATOM 722 N N . PRO A 1 96 ? 13.990 -4.248 -7.183 1.00 87.69 96 PRO A N 1
ATOM 723 C CA . PRO A 1 96 ? 13.337 -5.560 -7.211 1.00 87.69 96 PRO A CA 1
ATOM 724 C C . PRO A 1 96 ? 12.027 -5.620 -6.411 1.00 87.69 96 PRO A C 1
ATOM 726 O O . PRO A 1 96 ? 11.070 -6.270 -6.833 1.00 87.69 96 PRO A O 1
ATOM 729 N N . GLU A 1 97 ? 12.000 -4.902 -5.287 1.00 90.94 97 GLU A N 1
ATOM 730 C CA . GLU A 1 97 ? 10.848 -4.668 -4.419 1.00 90.94 97 GLU A CA 1
ATOM 731 C C . GLU A 1 97 ? 10.663 -3.154 -4.266 1.00 90.94 97 GLU A C 1
ATOM 733 O O . GLU A 1 97 ? 11.621 -2.436 -3.982 1.00 90.94 97 GLU A O 1
ATOM 738 N N . ASN A 1 98 ? 9.440 -2.666 -4.462 1.00 94.31 98 ASN A N 1
ATOM 739 C CA . ASN A 1 98 ? 9.070 -1.274 -4.211 1.00 94.31 98 ASN A CA 1
ATOM 740 C C . ASN A 1 98 ? 7.833 -1.235 -3.316 1.00 94.31 98 ASN A C 1
ATOM 742 O O . ASN A 1 98 ? 7.032 -2.172 -3.294 1.00 94.31 98 ASN A O 1
ATOM 746 N N . CYS A 1 99 ? 7.662 -0.127 -2.606 1.00 97.31 99 CYS A N 1
ATOM 747 C CA . CYS A 1 99 ? 6.626 0.023 -1.596 1.00 97.31 99 CYS A CA 1
ATOM 748 C C . CYS A 1 99 ? 5.662 1.141 -1.981 1.00 97.31 99 CYS A C 1
ATOM 750 O O . CYS A 1 99 ? 6.056 2.143 -2.590 1.00 97.31 99 CYS A O 1
ATOM 752 N N . ILE A 1 100 ? 4.382 0.962 -1.656 1.00 96.69 100 ILE A N 1
ATOM 753 C CA . ILE A 1 100 ? 3.337 1.886 -2.088 1.00 96.69 100 ILE A CA 1
ATOM 754 C C . ILE A 1 100 ? 2.976 2.852 -0.968 1.00 96.69 100 ILE A C 1
ATOM 756 O O . ILE A 1 100 ? 2.662 2.452 0.152 1.00 96.69 100 ILE A O 1
ATOM 760 N N . SER A 1 101 ? 2.975 4.142 -1.297 1.00 96.88 101 SER A N 1
ATOM 761 C CA . SER A 1 101 ? 2.458 5.189 -0.417 1.00 96.88 101 SER A CA 1
ATOM 762 C C . SER A 1 101 ? 1.215 5.826 -1.013 1.00 96.88 101 SER A C 1
ATOM 764 O O . SER A 1 101 ? 1.177 6.082 -2.219 1.00 96.88 101 SER A O 1
ATOM 766 N N . VAL A 1 102 ? 0.268 6.204 -0.164 1.00 95.81 102 VAL A N 1
ATOM 767 C CA . VAL A 1 102 ? -0.798 7.130 -0.544 1.00 95.81 102 VAL A CA 1
ATOM 768 C C . VAL A 1 102 ? -0.258 8.548 -0.442 1.00 95.81 102 VAL A C 1
ATOM 770 O O . VAL A 1 102 ? 0.381 8.908 0.547 1.00 95.81 102 VAL A O 1
ATOM 773 N N . ASN A 1 103 ? -0.510 9.352 -1.468 1.00 92.88 103 ASN A N 1
ATOM 774 C CA . ASN A 1 103 ? -0.406 10.799 -1.403 1.00 92.88 103 ASN A CA 1
ATOM 775 C C . ASN A 1 103 ? -1.828 11.369 -1.348 1.00 92.88 103 ASN A C 1
ATOM 777 O O . ASN A 1 103 ? -2.652 11.014 -2.191 1.00 92.88 103 ASN A O 1
ATOM 781 N N . THR A 1 104 ? -2.139 12.205 -0.356 1.00 87.38 104 THR A N 1
ATOM 782 C CA . THR A 1 104 ? -3.502 12.733 -0.146 1.00 87.38 104 THR A CA 1
ATOM 783 C C . THR A 1 104 ? -3.896 13.830 -1.144 1.00 87.38 104 THR A C 1
ATOM 785 O O . THR A 1 104 ? -5.036 14.291 -1.131 1.00 87.38 104 THR A O 1
ATOM 788 N N . GLY A 1 105 ? -2.997 14.169 -2.073 1.00 75.06 105 GLY A N 1
ATOM 789 C CA . GLY A 1 105 ? -3.223 15.105 -3.164 1.00 75.06 105 GLY A CA 1
ATOM 790 C C . GLY A 1 105 ? -2.735 16.516 -2.856 1.00 75.06 105 GLY A C 1
ATOM 791 O O . GLY A 1 105 ? -2.536 16.906 -1.707 1.00 75.06 105 GLY A O 1
ATOM 792 N N . ASP A 1 106 ? -2.521 17.285 -3.920 1.00 65.94 106 ASP A N 1
ATOM 793 C CA . ASP A 1 106 ? -2.190 18.705 -3.859 1.00 65.94 106 ASP A CA 1
ATOM 794 C C . ASP A 1 106 ? -3.467 19.576 -3.838 1.00 65.94 106 ASP A C 1
ATOM 796 O O . ASP A 1 106 ? -4.563 19.115 -3.513 1.00 65.94 106 ASP A O 1
ATOM 800 N N . GLN A 1 107 ? -3.334 20.852 -4.208 1.00 52.69 107 GLN A N 1
ATOM 801 C CA . GLN A 1 107 ? -4.402 21.856 -4.314 1.00 52.69 107 GLN A CA 1
ATOM 802 C C . GLN A 1 107 ? -5.668 21.427 -5.096 1.00 52.69 107 GLN A C 1
ATOM 804 O O . GLN A 1 107 ? -6.683 22.115 -5.007 1.00 52.69 107 GLN A O 1
ATOM 809 N N . TYR A 1 108 ? -5.639 20.307 -5.832 1.00 59.03 108 TYR A N 1
ATOM 810 C CA . TYR A 1 108 ? -6.780 19.761 -6.577 1.00 59.03 108 TYR A CA 1
ATOM 811 C C . TYR A 1 108 ? -7.437 18.519 -5.942 1.00 59.03 108 TYR A C 1
ATOM 813 O O . TYR A 1 108 ? -8.304 17.915 -6.574 1.00 59.03 108 TYR A O 1
ATOM 821 N N . GLN A 1 109 ? -7.044 18.128 -4.721 1.00 62.75 109 GLN A N 1
ATOM 822 C CA . GLN A 1 109 ? -7.625 17.011 -3.947 1.00 62.75 109 GLN A CA 1
ATOM 823 C C . GLN A 1 109 ? -7.628 15.648 -4.666 1.00 62.75 109 GLN A C 1
ATOM 825 O O . GLN A 1 109 ? -8.450 14.776 -4.377 1.00 62.75 109 GLN A O 1
ATOM 830 N N . ARG A 1 110 ? -6.716 15.433 -5.618 1.00 78.44 110 ARG A N 1
ATOM 831 C CA . ARG A 1 110 ? -6.562 14.126 -6.265 1.00 78.44 110 ARG A CA 1
ATOM 832 C C . ARG A 1 110 ? -5.529 13.311 -5.508 1.00 78.44 110 ARG A C 1
ATOM 834 O O . ARG A 1 110 ? -4.343 13.612 -5.587 1.00 78.44 110 ARG A O 1
ATOM 841 N N . TYR A 1 111 ? -5.979 12.282 -4.800 1.00 87.81 111 TYR A N 1
ATOM 842 C CA . TYR A 1 111 ? -5.072 11.318 -4.193 1.00 87.81 111 TYR A CA 1
ATOM 843 C C . TYR A 1 111 ? -4.402 10.448 -5.260 1.00 87.81 111 TYR A C 1
ATOM 845 O O . TYR A 1 111 ? -4.986 10.157 -6.307 1.00 87.81 111 TYR A O 1
ATOM 853 N N . THR A 1 112 ? -3.186 9.990 -4.975 1.00 89.88 112 THR A N 1
ATOM 854 C CA . THR A 1 112 ? -2.462 9.038 -5.826 1.00 89.88 112 THR A CA 1
ATOM 855 C C . THR A 1 112 ? -1.841 7.930 -4.991 1.00 89.88 112 THR A C 1
ATOM 857 O O . THR A 1 112 ? -1.545 8.106 -3.808 1.00 89.88 112 THR A O 1
ATOM 860 N N . TRP A 1 113 ? -1.638 6.768 -5.607 1.00 92.94 113 TRP A N 1
ATOM 861 C CA . TRP A 1 113 ? -0.711 5.768 -5.088 1.00 92.94 113 TRP A CA 1
ATOM 862 C C . TRP A 1 113 ? 0.607 5.924 -5.828 1.00 92.94 113 TRP A C 1
ATOM 864 O O . TRP A 1 113 ? 0.630 5.949 -7.057 1.00 92.94 113 TRP A O 1
ATOM 874 N N . ASN A 1 114 ? 1.693 6.025 -5.074 1.00 92.50 114 ASN A N 1
ATOM 875 C CA . ASN A 1 114 ? 3.029 6.184 -5.625 1.00 92.50 114 ASN A CA 1
ATOM 876 C C . ASN A 1 114 ? 3.829 4.907 -5.379 1.00 92.50 114 ASN A C 1
ATOM 878 O O . ASN A 1 114 ? 3.756 4.330 -4.292 1.00 92.50 114 ASN A O 1
ATOM 882 N N . VAL A 1 115 ? 4.605 4.493 -6.376 1.00 92.81 115 VAL A N 1
ATOM 883 C CA . VAL A 1 115 ? 5.635 3.458 -6.240 1.00 92.81 115 VAL A CA 1
ATOM 884 C C . VAL A 1 115 ? 6.900 4.158 -5.756 1.00 92.81 115 VAL A C 1
ATOM 886 O O . VAL A 1 115 ? 7.335 5.121 -6.377 1.00 92.81 115 VAL A O 1
ATOM 889 N N . ASN A 1 116 ? 7.445 3.730 -4.621 1.00 95.38 116 ASN A N 1
ATOM 890 C CA . ASN A 1 116 ? 8.580 4.386 -3.975 1.00 95.38 116 ASN A CA 1
ATOM 891 C C . ASN A 1 116 ? 9.649 3.355 -3.601 1.00 95.38 116 ASN A C 1
ATOM 893 O O . ASN A 1 116 ? 9.368 2.155 -3.487 1.00 95.38 116 ASN A O 1
ATOM 897 N N . ASN A 1 117 ? 10.851 3.843 -3.302 1.00 96.50 117 ASN A N 1
ATOM 898 C CA . ASN A 1 117 ? 11.864 3.038 -2.640 1.00 96.50 117 ASN A CA 1
ATOM 899 C C . ASN A 1 117 ? 11.388 2.695 -1.217 1.00 96.50 117 ASN A C 1
ATOM 901 O O . ASN A 1 117 ? 10.989 3.572 -0.453 1.00 96.50 117 ASN A O 1
ATOM 905 N N . CYS A 1 118 ? 11.431 1.415 -0.843 1.00 97.88 118 CYS A N 1
ATOM 906 C CA . CYS A 1 118 ? 11.002 0.959 0.481 1.00 97.88 118 CYS A CA 1
ATOM 907 C C . CYS A 1 118 ? 11.820 1.562 1.634 1.00 97.88 118 CYS A C 1
ATOM 909 O O . CYS A 1 118 ? 11.335 1.587 2.765 1.00 97.88 118 CYS A O 1
ATOM 911 N N . MET A 1 119 ? 13.028 2.062 1.348 1.00 97.75 119 MET A N 1
ATOM 912 C CA . MET A 1 119 ? 13.891 2.741 2.316 1.00 97.75 119 MET A CA 1
ATOM 913 C C . MET A 1 119 ? 13.476 4.192 2.599 1.00 97.75 119 MET A C 1
ATOM 915 O O . MET A 1 119 ? 14.000 4.781 3.544 1.00 97.75 119 MET A O 1
ATOM 919 N N . ASP A 1 120 ? 12.549 4.769 1.825 1.00 97.50 120 ASP A N 1
ATOM 920 C CA . ASP A 1 120 ? 12.087 6.143 2.036 1.00 97.50 120 ASP A CA 1
ATOM 921 C C . ASP A 1 120 ? 11.402 6.301 3.398 1.00 97.50 120 ASP A C 1
ATOM 923 O O . ASP A 1 120 ? 10.635 5.450 3.851 1.00 97.50 120 ASP A O 1
ATOM 927 N N . GLU A 1 121 ? 11.607 7.440 4.050 1.00 97.50 121 GLU A N 1
ATOM 928 C CA . GLU A 1 121 ? 10.947 7.711 5.319 1.00 97.50 121 GLU A CA 1
ATOM 929 C C . GLU A 1 121 ? 9.591 8.383 5.117 1.00 97.50 121 GLU A C 1
ATOM 931 O O . GLU A 1 121 ? 9.500 9.493 4.594 1.00 97.50 121 GLU A O 1
ATOM 936 N N . LYS A 1 122 ? 8.522 7.735 5.593 1.00 97.06 122 LYS A N 1
ATOM 937 C CA . LYS A 1 122 ? 7.168 8.309 5.586 1.00 97.06 122 LYS A CA 1
ATOM 938 C C . LYS A 1 122 ? 6.441 8.070 6.909 1.00 97.06 122 LYS A C 1
ATOM 940 O O . LYS A 1 12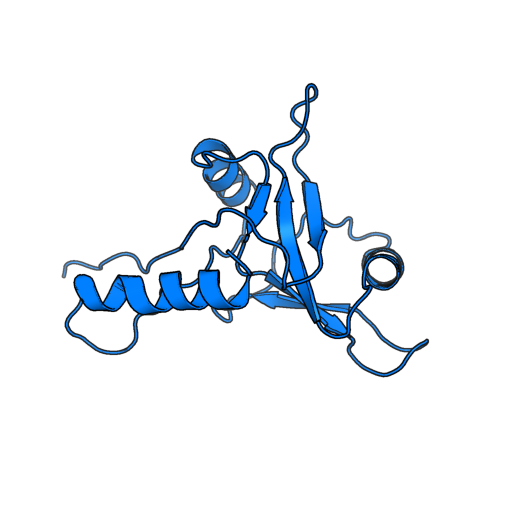2 ? 6.901 7.291 7.755 1.00 97.06 122 LYS A O 1
ATOM 945 N N . SER A 1 123 ? 5.320 8.768 7.088 1.00 97.12 123 SER A N 1
ATOM 946 C CA . SER A 1 123 ? 4.278 8.382 8.048 1.00 97.12 123 SER A CA 1
ATOM 947 C C . SER A 1 123 ? 3.609 7.084 7.592 1.00 97.12 123 SER A C 1
ATOM 949 O O . SER A 1 123 ? 3.804 6.648 6.461 1.00 97.12 123 SER A O 1
ATOM 951 N N . PHE A 1 124 ? 2.816 6.457 8.451 1.00 97.62 124 PHE A N 1
ATOM 952 C CA . PHE A 1 124 ? 2.142 5.203 8.136 1.00 97.62 124 PHE A CA 1
ATOM 953 C C . PHE A 1 124 ? 0.868 5.054 8.962 1.00 97.62 124 PHE A C 1
ATOM 955 O O . PHE A 1 124 ? 0.702 5.735 9.975 1.00 97.62 124 PHE A O 1
ATOM 962 N N . ILE A 1 125 ? -0.031 4.182 8.513 1.00 97.12 125 ILE A N 1
ATOM 963 C CA . ILE A 1 125 ? -1.270 3.862 9.221 1.00 97.12 125 ILE A CA 1
ATOM 964 C C . ILE A 1 125 ? -1.333 2.348 9.407 1.00 97.12 125 ILE A C 1
ATOM 966 O O . ILE A 1 125 ? -1.209 1.599 8.438 1.00 97.12 125 ILE A O 1
ATOM 970 N N . CYS A 1 126 ? -1.535 1.914 10.651 1.00 95.50 126 CYS A N 1
ATOM 971 C CA . CYS A 1 126 ? -1.757 0.512 10.982 1.00 95.50 126 CYS A CA 1
ATOM 972 C C . CYS A 1 126 ? -3.245 0.167 10.915 1.00 95.50 126 CYS A C 1
ATOM 974 O O . CYS A 1 126 ? -4.102 0.956 11.319 1.00 95.50 126 CYS A O 1
ATOM 976 N N . GLN A 1 127 ? -3.535 -1.049 10.476 1.00 92.69 127 GLN A N 1
ATOM 977 C CA . GLN A 1 127 ? -4.827 -1.699 10.594 1.00 92.69 127 GLN A CA 1
ATOM 978 C C . GLN A 1 127 ? -4.731 -2.788 11.651 1.00 92.69 127 GLN A C 1
ATOM 980 O O . GLN A 1 127 ? -3.818 -3.609 11.635 1.00 92.69 127 GLN A O 1
ATOM 985 N N . MET A 1 128 ? -5.702 -2.803 12.559 1.00 87.94 128 MET A N 1
ATOM 986 C CA . MET A 1 128 ? -5.786 -3.787 13.630 1.00 87.94 128 MET A CA 1
ATOM 987 C C . MET A 1 128 ? -7.048 -4.638 13.474 1.00 87.94 128 MET A C 1
ATOM 989 O O . MET A 1 128 ? -8.082 -4.122 13.034 1.00 87.94 128 MET A O 1
ATOM 993 N N . PRO A 1 129 ? -7.013 -5.918 13.886 1.00 81.06 129 PRO A N 1
ATOM 994 C CA . PRO A 1 129 ? -8.205 -6.746 13.943 1.00 81.06 129 PRO A CA 1
ATOM 995 C C . PRO A 1 129 ? -9.255 -6.109 14.847 1.00 81.06 129 PRO A C 1
ATOM 997 O O . PRO A 1 129 ? -8.956 -5.624 15.941 1.00 81.06 129 PRO A O 1
ATOM 1000 N N . LYS A 1 130 ? -10.515 -6.159 14.418 1.00 78.94 130 LYS A N 1
ATOM 1001 C CA . LYS A 1 130 ? -11.616 -5.761 15.288 1.00 78.94 130 LYS A CA 1
ATOM 1002 C C . LYS A 1 130 ? -11.702 -6.742 16.455 1.00 78.94 130 LYS A C 1
ATOM 1004 O O . LYS A 1 130 ? -11.919 -7.937 16.249 1.00 78.94 130 LYS A O 1
ATOM 1009 N N . LEU A 1 131 ? -11.584 -6.226 17.677 1.00 72.50 131 LEU A N 1
ATOM 1010 C CA . LEU A 1 131 ? -11.797 -7.027 18.875 1.00 72.50 131 LEU A CA 1
ATOM 1011 C C . LEU A 1 131 ? -13.247 -7.527 18.877 1.00 72.50 131 LEU A C 1
ATOM 1013 O O . LEU A 1 131 ? -14.193 -6.737 18.919 1.00 72.50 131 LEU A O 1
ATOM 1017 N N . SER A 1 132 ? -13.420 -8.841 18.795 1.00 65.94 132 SER A N 1
ATOM 1018 C CA . SER A 1 132 ? -14.728 -9.470 18.946 1.00 65.94 132 SER A CA 1
ATOM 1019 C C . SER A 1 132 ? -14.927 -9.738 20.433 1.00 65.94 132 SER A C 1
ATOM 1021 O O . SER A 1 132 ? -14.413 -10.721 20.956 1.00 65.94 132 SER A O 1
ATOM 1023 N N . LEU A 1 133 ? -15.601 -8.822 21.130 1.00 58.81 133 LEU A N 1
ATOM 1024 C CA . LEU A 1 133 ? -16.068 -9.077 22.491 1.00 58.81 133 LEU A CA 1
ATOM 1025 C C . LEU A 1 133 ? -17.253 -10.047 22.384 1.00 58.81 133 LEU A C 1
ATOM 1027 O O . LEU A 1 133 ? -18.322 -9.648 21.921 1.00 58.81 133 LEU A O 1
ATOM 1031 N N . LEU A 1 134 ? -17.0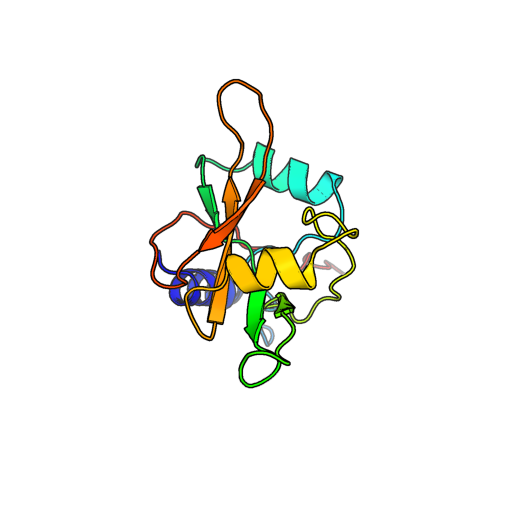11 -11.320 22.709 1.00 50.62 134 LEU A N 1
ATOM 1032 C CA . LEU A 1 134 ? -18.052 -12.328 22.940 1.00 50.62 134 LEU A CA 1
ATOM 1033 C C . LEU A 1 134 ? -18.742 -12.075 24.283 1.00 50.62 134 LEU A C 1
ATOM 1035 O O . LEU A 1 134 ? -18.019 -11.750 25.253 1.00 50.62 134 LEU A O 1
#

Radius of gyration: 15.51 Å; chains: 1; bounding box: 32×37×46 Å

pLDDT: mean 84.25, std 14.94, range [48.53, 98.5]

InterPro domains:
  IPR001304 C-type lectin-like [PF00059] (1-127)
  IPR001304 C-type lectin-like [PS50041] (1-127)
  IPR001304 C-type lectin-like [SM00034] (10-127)
  IPR016186 C-type lectin-like/link domain superfamily [G3DSA:3.10.100.10] (1-132)
  IPR016187 C-type lectin fold [SSF56436] (1-130)
  IPR050111 C-type lectin and snaclec domain-containing protein [PTHR22803] (2-131)

Secondary structure (DSSP, 8-state):
--HHHHHHHHHHHGGGT-SSS----EEPP--SHHHHHHHHHH-SSSEEEEEEEEEESSSTTSPPEEEEETT-------SS-TTTHHHHHHHH--SSEEEEEEE--STT---EEEEE-TTS--EE-EE-------

Sequence (134 aa):
MNWSDAEHVCQDSANSIISQSSSNSHLASVHSSQELQFLINISLSSSFWIGLKAFYSGTKPSSSVILAWSDASVMNFSVFSSADTSTTLLNLMENPENCISVNTGDQYQRYTWNVNNCMDEKSFICQMPKLSLL